Protein AF-A0A8J2UCV7-F1 (afdb_monomer_lite)

Organism: NCBI:txid1792502

pLDDT: mean 81.26, std 19.82, range [35.12, 97.38]

Structure (mmCIF, N/CA/C/O backbone):
data_AF-A0A8J2UCV7-F1
#
_entry.id   AF-A0A8J2UCV7-F1
#
loop_
_atom_site.group_PDB
_atom_site.id
_atom_site.type_symbol
_atom_site.label_atom_id
_atom_site.label_alt_id
_atom_site.label_comp_id
_atom_site.label_asym_id
_atom_site.label_entity_id
_atom_site.label_seq_id
_atom_site.pdbx_PDB_ins_code
_atom_site.Cartn_x
_atom_site.Cartn_y
_atom_site.Cartn_z
_atom_site.occupancy
_atom_site.B_iso_or_equiv
_atom_site.auth_seq_id
_atom_site.auth_comp_id
_atom_site.auth_asym_id
_atom_site.auth_atom_id
_atom_site.pdbx_PDB_model_num
ATOM 1 N N . MET A 1 1 ? -2.378 -3.616 -19.938 1.00 59.84 1 MET A N 1
ATOM 2 C CA . MET A 1 1 ? -3.054 -3.237 -18.678 1.00 59.84 1 MET A CA 1
ATOM 3 C C . MET A 1 1 ? -3.550 -4.461 -17.909 1.00 59.84 1 MET A C 1
ATOM 5 O O . MET A 1 1 ? -3.122 -4.623 -16.777 1.00 59.84 1 MET A O 1
ATOM 9 N N . ASN A 1 2 ? -4.321 -5.372 -18.522 1.00 63.00 2 ASN A N 1
ATOM 10 C CA . ASN A 1 2 ? -4.820 -6.591 -17.849 1.00 63.00 2 ASN A CA 1
ATOM 11 C C . ASN A 1 2 ? -3.705 -7.444 -17.217 1.00 63.00 2 ASN A C 1
ATOM 13 O O . ASN A 1 2 ? -3.743 -7.696 -16.022 1.00 63.00 2 ASN A O 1
ATOM 17 N N . HIS A 1 3 ? -2.625 -7.726 -17.955 1.00 78.44 3 HIS A N 1
ATOM 18 C CA . HIS A 1 3 ? -1.485 -8.478 -17.411 1.00 78.44 3 HIS A CA 1
ATOM 19 C C . HIS A 1 3 ? -0.813 -7.833 -16.189 1.00 78.44 3 HIS A C 1
ATOM 21 O O . HIS A 1 3 ? -0.262 -8.547 -15.357 1.00 78.44 3 HIS A O 1
ATOM 27 N N . PHE A 1 4 ? -0.838 -6.502 -16.069 1.00 83.88 4 PHE A N 1
ATOM 28 C CA . PHE A 1 4 ? -0.238 -5.809 -14.928 1.00 83.88 4 PHE A CA 1
ATOM 29 C C . PHE A 1 4 ? -1.078 -6.020 -13.666 1.00 83.88 4 PHE A C 1
ATOM 31 O O . PHE A 1 4 ? -0.555 -6.455 -12.643 1.00 83.88 4 PHE A O 1
ATOM 38 N N . ILE A 1 5 ? -2.386 -5.768 -13.764 1.00 82.44 5 ILE A N 1
ATOM 39 C CA . ILE A 1 5 ? -3.322 -5.962 -12.653 1.00 82.44 5 ILE A CA 1
ATOM 40 C C . ILE A 1 5 ? -3.287 -7.423 -12.206 1.00 82.44 5 ILE A C 1
ATOM 42 O O . ILE A 1 5 ? -3.084 -7.681 -11.024 1.00 82.44 5 ILE A O 1
ATOM 46 N N . ASP A 1 6 ? -3.354 -8.371 -13.142 1.00 85.88 6 ASP A N 1
ATOM 47 C CA . ASP A 1 6 ? -3.313 -9.803 -12.829 1.00 85.88 6 ASP A CA 1
ATOM 48 C C . ASP A 1 6 ? -2.020 -10.211 -12.103 1.00 85.88 6 ASP A C 1
ATOM 50 O O . ASP A 1 6 ? -2.042 -11.063 -11.214 1.00 85.88 6 ASP A O 1
ATOM 54 N N . SER A 1 7 ? -0.892 -9.570 -12.433 1.00 86.75 7 SER A N 1
ATOM 55 C CA . SER A 1 7 ? 0.412 -9.879 -11.831 1.00 86.75 7 SER A CA 1
ATOM 56 C C . SER A 1 7 ? 0.548 -9.385 -10.390 1.00 86.75 7 SER A C 1
ATOM 58 O O . SER A 1 7 ? 1.233 -10.020 -9.588 1.00 86.75 7 SER A O 1
ATOM 60 N N . TYR A 1 8 ? -0.080 -8.258 -10.045 1.00 90.00 8 TYR A N 1
ATOM 61 C CA . TYR A 1 8 ? 0.136 -7.602 -8.751 1.00 90.00 8 TYR A CA 1
ATOM 62 C C . TYR A 1 8 ? -1.073 -7.642 -7.816 1.00 90.00 8 TYR A C 1
ATOM 64 O O . TYR A 1 8 ? -0.877 -7.556 -6.603 1.00 90.00 8 TYR A O 1
ATOM 72 N N . TYR A 1 9 ? -2.294 -7.831 -8.327 1.00 93.31 9 TYR A N 1
ATOM 73 C CA . TYR A 1 9 ? -3.528 -7.728 -7.543 1.00 93.31 9 TYR A CA 1
ATOM 74 C C . TYR A 1 9 ? -3.506 -8.618 -6.302 1.00 93.31 9 TYR A C 1
ATOM 76 O O . TYR A 1 9 ? -3.636 -8.118 -5.189 1.00 93.31 9 TYR A O 1
ATOM 84 N N . SER A 1 10 ? -3.252 -9.920 -6.466 1.00 93.75 10 SER A N 1
ATOM 85 C CA . SER A 1 10 ? -3.250 -10.859 -5.335 1.00 93.75 10 SER A CA 1
ATOM 86 C C . SER A 1 10 ? -2.198 -10.500 -4.281 1.00 93.75 10 SER A C 1
ATOM 88 O O . SER A 1 10 ? -2.454 -10.606 -3.083 1.00 93.75 10 SER A O 1
ATOM 90 N N . SER A 1 11 ? -1.012 -10.051 -4.704 1.00 93.56 11 SER A N 1
ATOM 91 C CA . SER A 1 11 ? 0.061 -9.671 -3.777 1.00 93.56 11 SER A CA 1
ATOM 92 C C . SER A 1 11 ? -0.280 -8.390 -3.015 1.00 93.56 11 SER A C 1
ATOM 94 O O . SER A 1 11 ? -0.075 -8.321 -1.801 1.00 93.56 11 SER A O 1
ATOM 96 N N . VAL A 1 12 ? -0.810 -7.382 -3.711 1.00 96.62 12 VAL A N 1
ATOM 97 C CA . VAL A 1 12 ? -1.207 -6.105 -3.110 1.00 96.62 12 VAL A CA 1
ATOM 98 C C . VAL A 1 12 ? -2.387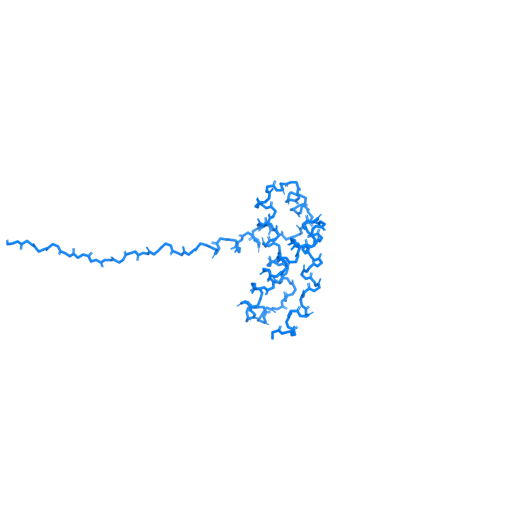 -6.317 -2.167 1.00 96.62 12 VAL A C 1
ATOM 100 O O . VAL A 1 12 ? -2.278 -5.968 -0.996 1.00 96.62 12 VAL A O 1
ATOM 103 N N . PHE A 1 13 ? -3.452 -6.979 -2.618 1.00 96.44 13 PHE A N 1
ATOM 104 C CA . PHE A 1 13 ? -4.650 -7.237 -1.817 1.00 96.44 13 PHE A CA 1
ATOM 105 C C . PHE A 1 13 ? -4.333 -7.986 -0.518 1.00 96.44 13 PHE A C 1
ATOM 107 O O . PHE A 1 13 ? -4.751 -7.580 0.569 1.00 96.44 13 PHE A O 1
ATOM 114 N N . ASN A 1 14 ? -3.529 -9.053 -0.598 1.00 95.62 14 ASN A N 1
ATOM 115 C CA . ASN A 1 14 ? -3.121 -9.814 0.584 1.00 95.62 14 ASN A CA 1
ATOM 116 C C . ASN A 1 14 ? -2.278 -8.971 1.548 1.00 95.62 14 ASN A C 1
ATOM 118 O O . ASN A 1 14 ? -2.421 -9.096 2.766 1.00 95.62 14 ASN A O 1
ATOM 122 N N . SER A 1 15 ? -1.412 -8.106 1.016 1.00 95.50 15 SER A N 1
ATOM 123 C CA . SER A 1 15 ? -0.601 -7.201 1.832 1.00 95.50 15 SER A CA 1
ATOM 124 C C . SER A 1 15 ? -1.480 -6.169 2.534 1.00 95.50 15 SER A C 1
ATOM 126 O O . SER A 1 15 ? -1.376 -6.012 3.746 1.00 95.50 15 SER A O 1
ATOM 128 N N . VAL A 1 16 ? -2.403 -5.535 1.810 1.00 97.00 16 VAL A N 1
ATOM 129 C CA . VAL A 1 16 ? -3.364 -4.571 2.361 1.00 97.00 16 VAL A CA 1
ATOM 130 C C . VAL A 1 16 ? -4.217 -5.218 3.448 1.00 97.00 16 VAL A C 1
ATOM 132 O O . VAL A 1 16 ? -4.304 -4.679 4.550 1.00 97.00 16 VAL A O 1
ATOM 135 N N . THR A 1 17 ? -4.765 -6.408 3.195 1.00 96.38 17 THR A N 1
ATOM 136 C CA . THR A 1 17 ? -5.568 -7.161 4.173 1.00 96.38 17 THR A CA 1
ATOM 137 C C . THR A 1 17 ? -4.781 -7.425 5.453 1.00 96.38 17 THR A C 1
ATOM 139 O O . THR A 1 17 ? -5.231 -7.111 6.554 1.00 96.38 17 THR A O 1
ATOM 142 N N . ARG A 1 18 ? -3.555 -7.946 5.324 1.00 95.00 18 ARG A N 1
ATOM 143 C CA . ARG A 1 18 ? -2.710 -8.271 6.479 1.00 95.00 18 ARG A CA 1
ATOM 144 C C . ARG A 1 18 ? -2.240 -7.043 7.233 1.00 95.00 18 ARG A C 1
ATOM 146 O O . ARG A 1 18 ? -2.151 -7.102 8.452 1.00 95.00 18 ARG A O 1
ATOM 153 N N . LEU A 1 19 ? -1.907 -5.958 6.543 1.00 95.62 19 LEU A N 1
ATOM 154 C CA . LEU A 1 19 ? -1.361 -4.766 7.180 1.00 95.62 19 LEU A CA 1
ATOM 155 C C . LEU A 1 19 ? -2.465 -3.938 7.836 1.00 95.62 19 LEU A C 1
ATOM 157 O O . LEU A 1 19 ? -2.316 -3.561 8.993 1.00 95.62 19 LEU A O 1
ATOM 161 N N . THR A 1 20 ? -3.603 -3.741 7.173 1.00 95.50 20 THR A N 1
ATOM 162 C CA . THR A 1 20 ? -4.734 -2.994 7.748 1.00 95.50 20 THR A CA 1
ATOM 163 C C . THR A 1 20 ? -5.470 -3.789 8.825 1.00 95.50 20 THR A C 1
ATOM 165 O O . THR A 1 20 ? -5.920 -3.204 9.802 1.00 95.50 20 THR A O 1
ATOM 168 N N . GLY A 1 21 ? -5.552 -5.119 8.698 1.00 93.44 21 GLY A N 1
ATOM 169 C CA . GLY A 1 21 ? -6.341 -5.958 9.605 1.00 93.44 21 GLY A CA 1
ATOM 170 C C . GLY A 1 21 ? -7.855 -5.788 9.439 1.00 93.44 21 GLY A C 1
ATOM 171 O O . GLY A 1 21 ? -8.609 -6.205 10.316 1.00 93.44 21 GLY A O 1
ATOM 172 N N . LEU A 1 22 ? -8.302 -5.166 8.343 1.00 92.69 22 LEU A N 1
ATOM 173 C CA . LEU A 1 22 ? -9.719 -4.994 8.045 1.00 92.69 22 LEU A CA 1
ATOM 174 C C . LEU A 1 22 ? -10.370 -6.306 7.607 1.00 92.69 22 LEU A C 1
ATOM 176 O O . LEU A 1 22 ? -9.740 -7.157 6.983 1.00 92.69 22 LEU A O 1
ATOM 180 N N . ALA A 1 23 ? -11.666 -6.413 7.892 1.00 91.31 23 ALA A N 1
ATOM 181 C CA . ALA A 1 23 ? -12.535 -7.464 7.370 1.00 91.31 23 ALA A CA 1
ATOM 182 C C . ALA A 1 23 ? -13.475 -6.963 6.256 1.00 91.31 23 ALA A C 1
ATOM 184 O O . ALA A 1 23 ? -14.109 -7.775 5.588 1.00 91.31 23 ALA A O 1
ATOM 185 N N . ASP A 1 24 ? -13.584 -5.644 6.059 1.00 95.25 24 ASP A N 1
ATOM 186 C CA . ASP A 1 24 ? -14.442 -5.063 5.026 1.00 95.25 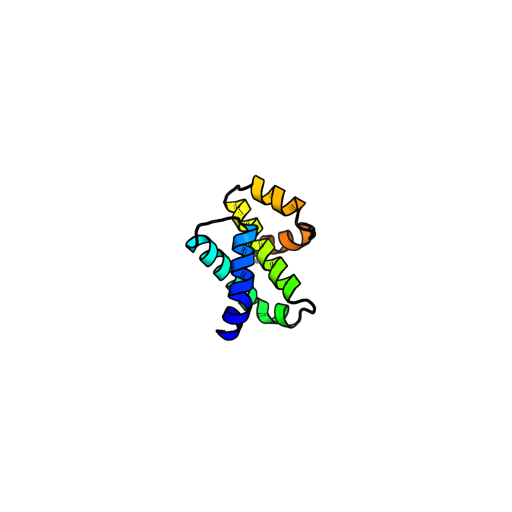24 ASP A CA 1
ATOM 187 C C . ASP A 1 24 ? -13.799 -5.226 3.641 1.00 95.25 24 ASP A C 1
ATOM 189 O O . ASP A 1 24 ? -12.855 -4.522 3.280 1.00 95.25 24 ASP A O 1
ATOM 193 N N . GLU A 1 25 ? -14.329 -6.162 2.854 1.00 94.50 25 GLU A N 1
ATOM 194 C CA . GLU A 1 25 ? -13.841 -6.463 1.507 1.00 94.50 25 GLU A CA 1
ATOM 195 C C . GLU A 1 25 ? -13.927 -5.257 0.560 1.00 94.50 25 GLU A C 1
ATOM 197 O O . GLU A 1 25 ? -13.056 -5.077 -0.293 1.00 94.50 25 GLU A O 1
ATOM 202 N N . LYS A 1 26 ? -14.944 -4.401 0.711 1.00 95.81 26 LYS A N 1
ATOM 203 C CA . LYS A 1 26 ? -15.136 -3.242 -0.162 1.00 95.81 26 LYS A CA 1
ATOM 204 C C . LYS A 1 26 ? -14.054 -2.199 0.088 1.00 95.81 26 LYS A C 1
ATOM 206 O O . LYS A 1 26 ? -13.492 -1.673 -0.871 1.00 95.81 26 LYS A O 1
ATOM 211 N N . GLU A 1 27 ? -13.743 -1.921 1.352 1.00 95.38 27 GLU A N 1
ATOM 212 C CA . GLU A 1 27 ? -12.644 -1.017 1.703 1.00 95.38 27 GLU A CA 1
ATOM 213 C C . GLU A 1 27 ? -11.286 -1.585 1.272 1.00 95.38 27 GLU A C 1
ATOM 215 O O . GLU A 1 27 ? -10.472 -0.869 0.686 1.00 95.38 27 GLU A O 1
ATOM 220 N N . LEU A 1 28 ? -11.060 -2.885 1.494 1.00 96.88 28 LEU A N 1
ATOM 221 C CA . LEU A 1 28 ? -9.835 -3.568 1.071 1.00 96.88 28 LEU A CA 1
ATOM 222 C C . LEU A 1 28 ? -9.633 -3.488 -0.444 1.00 96.88 28 LEU A C 1
ATOM 224 O O . LEU A 1 28 ? -8.523 -3.214 -0.912 1.00 96.88 28 LEU A O 1
ATOM 228 N N . LYS A 1 29 ? -10.703 -3.697 -1.217 1.00 96.38 29 LYS A N 1
ATOM 229 C CA . LYS A 1 29 ? -10.673 -3.600 -2.675 1.00 96.38 29 LYS A CA 1
ATOM 230 C C . LYS A 1 29 ? -10.403 -2.170 -3.136 1.00 96.38 29 LYS A C 1
ATOM 232 O O . LYS A 1 29 ? -9.530 -1.982 -3.976 1.00 96.38 29 LYS A O 1
ATOM 237 N N . ALA A 1 30 ? -11.074 -1.178 -2.552 1.00 96.81 30 ALA A N 1
ATOM 238 C CA . ALA A 1 30 ? -10.866 0.226 -2.901 1.00 96.81 30 ALA A CA 1
ATOM 239 C C . ALA A 1 30 ? -9.409 0.667 -2.671 1.00 96.81 30 ALA A C 1
ATOM 241 O O . ALA A 1 30 ? -8.789 1.246 -3.560 1.00 96.81 30 ALA A O 1
ATOM 242 N N . LEU A 1 31 ? -8.830 0.322 -1.516 1.00 97.38 31 LEU A N 1
ATOM 243 C CA . LEU A 1 31 ? -7.431 0.636 -1.212 1.00 97.38 31 LEU A CA 1
ATOM 244 C C . LEU A 1 31 ? -6.456 -0.117 -2.135 1.00 97.38 31 LEU A C 1
ATOM 246 O O . LEU A 1 31 ? -5.444 0.432 -2.566 1.00 97.38 31 LEU A O 1
ATOM 250 N N . THR A 1 32 ? -6.770 -1.367 -2.479 1.00 97.38 32 THR A N 1
ATOM 251 C CA . THR A 1 32 ? -5.986 -2.157 -3.442 1.00 97.38 32 THR A CA 1
ATOM 252 C C . THR A 1 32 ? -5.990 -1.517 -4.830 1.00 97.38 32 THR A C 1
ATOM 254 O O . THR A 1 32 ? -4.942 -1.431 -5.468 1.00 97.38 32 THR A O 1
ATOM 257 N N . GLU A 1 33 ? -7.148 -1.054 -5.300 1.00 96.25 33 GLU A N 1
ATOM 258 C CA . GLU A 1 33 ? -7.291 -0.379 -6.591 1.00 96.25 33 GLU A CA 1
ATOM 259 C C . GLU A 1 33 ? -6.541 0.960 -6.620 1.00 96.25 33 GLU A C 1
ATOM 261 O O . GLU A 1 33 ? -5.877 1.244 -7.618 1.00 96.25 33 GLU A O 1
ATOM 266 N N . GLU A 1 34 ? -6.558 1.740 -5.530 1.00 96.69 34 GLU A N 1
ATOM 267 C CA . GLU A 1 34 ? -5.769 2.980 -5.424 1.00 96.69 34 GLU A CA 1
ATOM 268 C C . GLU A 1 34 ? -4.263 2.696 -5.567 1.00 96.69 34 GLU A C 1
ATOM 270 O O . GLU A 1 34 ? -3.581 3.330 -6.375 1.00 96.69 34 GLU A O 1
ATOM 275 N N . ILE A 1 35 ? -3.756 1.682 -4.855 1.00 96.88 35 ILE A N 1
ATOM 276 C CA . ILE A 1 35 ? -2.345 1.276 -4.922 1.00 96.88 35 ILE A CA 1
ATOM 277 C C . ILE A 1 35 ? -1.965 0.802 -6.328 1.00 96.88 35 ILE A C 1
ATOM 279 O O . ILE A 1 35 ? -0.924 1.193 -6.857 1.00 96.88 35 ILE A O 1
ATOM 283 N N . LEU A 1 36 ? -2.786 -0.048 -6.952 1.00 96.12 36 LEU A N 1
ATOM 284 C CA . LEU A 1 36 ? -2.528 -0.527 -8.314 1.00 96.12 36 LEU A CA 1
ATOM 285 C C . LEU A 1 36 ? -2.582 0.615 -9.336 1.00 96.12 36 LEU A C 1
ATOM 287 O O . LEU A 1 36 ? -1.805 0.605 -10.292 1.00 96.12 36 LEU A O 1
ATOM 291 N N . GLY A 1 37 ? -3.453 1.602 -9.117 1.00 95.19 37 GLY A N 1
ATOM 292 C CA . GLY A 1 37 ? -3.506 2.835 -9.893 1.00 95.19 37 GLY A CA 1
ATOM 293 C C . GLY A 1 37 ? -2.186 3.601 -9.839 1.00 95.19 37 GLY A C 1
ATOM 294 O O . GLY A 1 37 ? -1.622 3.906 -10.891 1.00 95.19 37 GLY A O 1
ATOM 295 N N . GLU A 1 38 ? -1.644 3.839 -8.641 1.00 94.75 38 GLU A N 1
ATOM 296 C CA . GLU A 1 38 ? -0.343 4.509 -8.492 1.00 94.75 38 GLU A CA 1
ATOM 297 C C . GLU A 1 38 ? 0.793 3.697 -9.128 1.00 94.75 38 GLU A C 1
ATOM 299 O O . GLU A 1 38 ? 1.606 4.240 -9.878 1.00 94.75 38 GLU A O 1
ATOM 304 N N . LEU A 1 39 ? 0.846 2.385 -8.884 1.00 94.56 39 LEU A N 1
ATOM 305 C CA . LEU A 1 39 ? 1.887 1.537 -9.467 1.00 94.56 39 LEU A CA 1
ATOM 306 C C . LEU A 1 39 ? 1.829 1.529 -11.001 1.00 94.56 39 LEU A C 1
ATOM 308 O O . LEU A 1 39 ? 2.872 1.493 -11.651 1.00 94.56 39 LEU A O 1
ATOM 312 N N . SER A 1 40 ? 0.629 1.595 -11.585 1.00 93.88 40 SER A N 1
ATOM 313 C CA . SER A 1 40 ? 0.462 1.708 -13.034 1.00 93.88 40 SER A CA 1
ATOM 314 C C . SER A 1 40 ? 0.913 3.068 -13.569 1.00 93.88 40 SER A C 1
ATOM 316 O O . SER A 1 40 ? 1.430 3.123 -14.681 1.00 93.88 40 SER A O 1
ATOM 318 N N . GLN A 1 41 ? 0.719 4.156 -12.818 1.00 93.75 41 GLN A N 1
ATOM 319 C CA . GLN A 1 41 ? 1.215 5.487 -13.196 1.00 93.75 41 GLN A CA 1
ATOM 320 C C . GLN A 1 41 ? 2.745 5.561 -13.139 1.00 93.75 41 GLN A C 1
ATOM 322 O O . GLN A 1 41 ? 3.356 6.297 -13.906 1.00 93.75 41 GLN A O 1
ATOM 327 N N . ARG A 1 42 ? 3.360 4.761 -12.265 1.00 93.19 42 ARG A N 1
ATOM 328 C CA . ARG A 1 42 ? 4.811 4.700 -12.042 1.00 93.19 42 ARG A CA 1
ATOM 329 C C . ARG A 1 42 ? 5.439 3.446 -12.652 1.00 93.19 42 ARG A C 1
ATOM 331 O O . ARG A 1 42 ? 6.436 2.932 -12.146 1.00 93.19 42 ARG A O 1
ATOM 338 N N . ILE A 1 43 ? 4.849 2.931 -13.733 1.00 91.00 43 ILE A N 1
ATOM 339 C CA . ILE A 1 43 ? 5.274 1.667 -14.344 1.00 91.00 43 ILE A CA 1
ATOM 340 C C . ILE A 1 43 ? 6.718 1.731 -14.856 1.00 91.00 43 ILE A C 1
ATOM 342 O O . ILE A 1 43 ? 7.463 0.768 -14.694 1.00 91.00 43 ILE A O 1
ATOM 346 N N . ASP A 1 44 ? 7.151 2.871 -15.392 1.00 92.06 44 ASP A N 1
ATOM 347 C CA . ASP A 1 44 ? 8.519 3.045 -15.886 1.00 92.06 44 ASP A CA 1
ATOM 348 C C . ASP A 1 44 ? 9.538 2.992 -14.736 1.00 92.06 44 ASP A C 1
ATOM 350 O O . ASP A 1 44 ? 10.528 2.266 -14.818 1.00 92.06 44 ASP A O 1
ATOM 354 N N . GLU A 1 45 ? 9.250 3.650 -13.608 1.00 92.69 45 GLU A N 1
ATOM 355 C CA . GLU A 1 45 ? 10.070 3.554 -12.391 1.00 92.69 45 GLU A CA 1
ATOM 356 C C . GLU A 1 45 ? 10.113 2.117 -11.857 1.00 92.69 45 GLU A C 1
ATOM 358 O O . GLU A 1 45 ? 11.182 1.583 -11.556 1.00 92.69 45 GLU A O 1
ATOM 363 N N . LEU A 1 46 ? 8.952 1.460 -11.787 1.00 90.12 46 LEU A N 1
ATOM 364 C CA . LEU A 1 46 ? 8.845 0.077 -11.336 1.00 90.12 46 LEU A CA 1
ATOM 365 C C . LEU A 1 46 ? 9.628 -0.878 -12.250 1.00 90.12 46 LEU A C 1
ATOM 367 O O . LEU A 1 46 ? 10.249 -1.826 -11.771 1.00 90.12 46 LEU A O 1
ATOM 371 N N . THR A 1 47 ? 9.609 -0.665 -13.566 1.00 89.19 47 THR A N 1
ATOM 372 C CA . THR A 1 47 ? 10.352 -1.514 -14.510 1.00 89.19 47 THR A CA 1
ATOM 373 C C . THR A 1 47 ? 11.859 -1.303 -14.407 1.00 89.19 47 THR A C 1
ATOM 375 O O . THR A 1 47 ? 12.594 -2.298 -14.436 1.00 89.19 47 THR A O 1
ATOM 378 N N . ALA A 1 48 ? 12.299 -0.058 -14.202 1.00 91.19 48 ALA A N 1
ATOM 379 C CA . ALA A 1 48 ? 13.696 0.316 -14.000 1.00 91.19 48 ALA A CA 1
ATOM 380 C C . ALA A 1 48 ? 14.260 -0.149 -12.646 1.00 91.19 48 ALA A C 1
ATOM 382 O O . ALA A 1 48 ? 15.471 -0.321 -12.507 1.00 91.19 48 ALA A O 1
ATOM 383 N N . GLU A 1 49 ? 13.401 -0.395 -11.655 1.00 91.19 49 GLU A N 1
ATOM 384 C CA . GLU A 1 49 ? 13.841 -0.818 -10.333 1.00 91.19 49 GLU A CA 1
ATOM 385 C C . GLU A 1 49 ? 14.436 -2.239 -10.334 1.00 91.19 49 GLU A C 1
ATOM 387 O O . GLU A 1 49 ? 13.851 -3.217 -10.831 1.00 91.19 49 GLU A O 1
ATOM 392 N N . SER A 1 50 ? 15.601 -2.341 -9.693 1.00 88.81 50 SER A N 1
ATOM 393 C CA . SER A 1 50 ? 16.356 -3.574 -9.458 1.00 88.81 50 SER A CA 1
ATOM 394 C C . SER A 1 50 ? 15.598 -4.554 -8.558 1.00 88.81 50 SER A C 1
ATOM 396 O O . SER A 1 50 ? 15.564 -5.756 -8.818 1.00 88.81 50 SER A O 1
ATOM 398 N N . HIS A 1 51 ? 14.913 -4.029 -7.540 1.00 87.94 51 HIS A N 1
ATOM 399 C CA . HIS A 1 51 ? 14.141 -4.790 -6.561 1.00 87.94 51 HIS A CA 1
ATOM 400 C C . HIS A 1 51 ? 12.658 -4.406 -6.610 1.00 87.94 51 HIS A C 1
ATOM 402 O O . HIS A 1 51 ? 12.118 -3.788 -5.691 1.00 87.94 51 HIS A O 1
ATOM 408 N N . LYS A 1 52 ? 11.971 -4.813 -7.683 1.00 89.88 52 LYS A N 1
ATOM 409 C CA . LYS A 1 52 ? 10.555 -4.486 -7.952 1.00 89.88 52 LYS A CA 1
ATOM 410 C C . LYS A 1 52 ? 9.626 -4.743 -6.764 1.00 89.88 52 LYS A C 1
ATOM 412 O O . LYS A 1 52 ? 8.779 -3.916 -6.449 1.00 89.88 52 LYS A O 1
ATOM 417 N N . GLY A 1 53 ? 9.817 -5.865 -6.064 1.00 89.06 53 GLY A N 1
ATOM 418 C CA . GLY A 1 53 ? 9.024 -6.203 -4.879 1.00 89.06 53 GLY A CA 1
ATOM 419 C C . GLY A 1 53 ? 9.172 -5.189 -3.740 1.00 89.06 53 GLY A C 1
ATOM 420 O O . GLY A 1 53 ? 8.185 -4.854 -3.094 1.00 89.06 53 GLY A O 1
ATOM 421 N N . VAL A 1 54 ? 10.375 -4.642 -3.532 1.00 88.81 54 VAL A N 1
ATOM 422 C CA . VAL A 1 54 ? 10.625 -3.611 -2.510 1.00 88.81 54 VAL A CA 1
ATOM 423 C C . VAL A 1 54 ? 9.931 -2.306 -2.886 1.00 88.81 54 VAL A C 1
ATOM 425 O O . VAL A 1 54 ? 9.341 -1.664 -2.020 1.00 88.81 54 VAL A O 1
ATOM 428 N N . PHE A 1 55 ? 9.956 -1.924 -4.163 1.00 90.75 55 PHE A N 1
ATOM 429 C CA . PHE A 1 55 ? 9.244 -0.738 -4.642 1.00 90.75 55 PHE A CA 1
ATOM 430 C C . PHE A 1 55 ? 7.735 -0.866 -4.449 1.00 90.75 55 PHE A C 1
ATOM 432 O O . PHE A 1 55 ? 7.125 0.002 -3.829 1.00 90.75 55 PHE A O 1
ATOM 439 N N . VAL A 1 56 ? 7.150 -1.982 -4.896 1.00 92.94 56 VAL A N 1
ATOM 440 C CA . VAL A 1 56 ? 5.722 -2.268 -4.696 1.00 92.94 56 VAL A CA 1
ATOM 441 C C . VAL A 1 56 ? 5.369 -2.209 -3.214 1.00 92.94 56 VAL A C 1
ATOM 443 O O . VAL A 1 56 ? 4.397 -1.563 -2.833 1.00 92.94 56 VAL A O 1
ATOM 446 N N . TYR A 1 57 ? 6.186 -2.827 -2.360 1.00 91.94 57 TYR A N 1
ATOM 447 C CA . TYR A 1 57 ? 5.932 -2.847 -0.926 1.00 91.94 57 TYR A CA 1
ATOM 448 C C . TYR A 1 57 ? 6.017 -1.456 -0.282 1.00 91.94 57 TYR A C 1
ATOM 450 O O . TYR A 1 57 ? 5.206 -1.147 0.585 1.00 91.94 57 TYR A O 1
ATOM 458 N N . LYS A 1 58 ? 6.932 -0.583 -0.727 1.00 91.69 58 LYS A N 1
ATOM 459 C CA . LYS A 1 58 ? 6.986 0.817 -0.268 1.00 91.69 58 LYS A CA 1
ATOM 460 C C . LYS A 1 58 ? 5.699 1.569 -0.596 1.00 91.69 58 LYS A C 1
ATOM 462 O O . LYS A 1 58 ? 5.147 2.202 0.297 1.00 91.69 58 LYS A O 1
ATOM 467 N N . VAL A 1 59 ? 5.204 1.449 -1.830 1.00 93.88 59 VAL A N 1
ATOM 468 C CA . VAL A 1 59 ? 3.934 2.072 -2.239 1.00 93.88 59 VAL A CA 1
ATOM 469 C C . VAL A 1 59 ? 2.779 1.534 -1.389 1.00 93.88 59 VAL A C 1
ATOM 471 O O . VAL A 1 59 ? 2.020 2.316 -0.824 1.00 93.88 59 VAL A O 1
ATOM 474 N N . VAL A 1 60 ? 2.696 0.211 -1.198 1.00 95.62 60 VAL A N 1
ATOM 475 C CA . VAL A 1 60 ? 1.689 -0.408 -0.316 1.00 95.62 60 VAL A CA 1
ATOM 476 C C . VAL A 1 60 ? 1.751 0.173 1.099 1.00 95.62 60 VAL A C 1
ATOM 478 O O . VAL A 1 60 ? 0.718 0.552 1.644 1.00 95.62 60 VAL A O 1
ATOM 481 N N . LEU A 1 61 ? 2.942 0.257 1.701 1.00 94.75 61 LEU A N 1
ATOM 482 C CA . LEU A 1 61 ? 3.101 0.788 3.054 1.00 94.75 61 LEU A CA 1
ATOM 483 C C . LEU A 1 61 ? 2.655 2.245 3.149 1.00 94.75 61 LEU A C 1
ATOM 485 O O . LEU A 1 61 ? 1.928 2.576 4.081 1.00 94.75 61 LEU A O 1
ATOM 489 N N . THR A 1 62 ? 3.039 3.097 2.195 1.00 93.81 62 THR A N 1
ATOM 490 C CA . THR A 1 62 ? 2.601 4.499 2.165 1.00 93.81 62 THR A CA 1
ATOM 491 C C . THR A 1 62 ? 1.080 4.590 2.207 1.00 93.81 62 THR A C 1
ATOM 493 O O . THR A 1 62 ? 0.534 5.228 3.106 1.00 93.81 62 THR A O 1
ATOM 496 N N . HIS A 1 63 ? 0.394 3.891 1.302 1.00 95.44 63 HIS A N 1
ATOM 497 C CA . HIS A 1 63 ? -1.068 3.892 1.237 1.00 95.44 63 HIS A CA 1
ATOM 498 C C . HIS A 1 63 ? -1.713 3.348 2.507 1.00 95.44 63 HIS A C 1
ATOM 500 O O . HIS A 1 63 ? -2.635 3.960 3.039 1.00 95.44 63 HIS A O 1
ATOM 506 N N . VAL A 1 64 ? -1.201 2.240 3.045 1.00 95.69 64 VAL A N 1
ATOM 507 C CA . VAL A 1 64 ? -1.729 1.653 4.282 1.00 95.69 64 VAL A CA 1
ATOM 508 C C . VAL A 1 64 ? -1.561 2.602 5.468 1.00 95.69 64 VAL A C 1
ATOM 510 O O . VAL A 1 64 ? -2.505 2.787 6.232 1.00 95.69 64 VAL A O 1
ATOM 513 N N . PHE A 1 65 ? -0.396 3.228 5.641 1.00 93.94 65 PHE A N 1
ATOM 514 C CA . PHE A 1 65 ? -0.187 4.166 6.744 1.00 93.94 65 PHE A CA 1
ATOM 515 C C . PHE A 1 65 ? -1.037 5.428 6.591 1.00 93.94 65 PHE A C 1
ATOM 517 O O . PHE A 1 65 ? -1.628 5.865 7.578 1.00 93.94 65 PHE A O 1
ATOM 524 N N . SER A 1 66 ? -1.161 5.981 5.381 1.00 93.81 66 SER A N 1
ATOM 525 C CA . SER A 1 66 ? -2.062 7.107 5.109 1.00 93.81 66 SER A CA 1
ATOM 526 C C . SER A 1 66 ? -3.518 6.750 5.406 1.00 93.81 66 SER A C 1
ATOM 528 O O . SER A 1 66 ? -4.222 7.521 6.058 1.00 93.81 66 SER A O 1
ATOM 530 N N . PHE A 1 67 ? -3.955 5.559 5.001 1.00 95.00 67 PHE A N 1
ATOM 531 C CA . PHE A 1 67 ? -5.295 5.054 5.271 1.00 95.00 67 PHE A CA 1
ATOM 532 C C . PHE A 1 67 ? -5.565 4.897 6.778 1.00 95.00 67 PHE A C 1
ATOM 534 O O . PHE A 1 67 ? -6.563 5.408 7.291 1.00 95.00 67 PHE A O 1
ATOM 541 N N . LEU A 1 68 ? -4.657 4.248 7.515 1.00 94.56 68 LEU A N 1
ATOM 542 C CA . LEU A 1 68 ? -4.784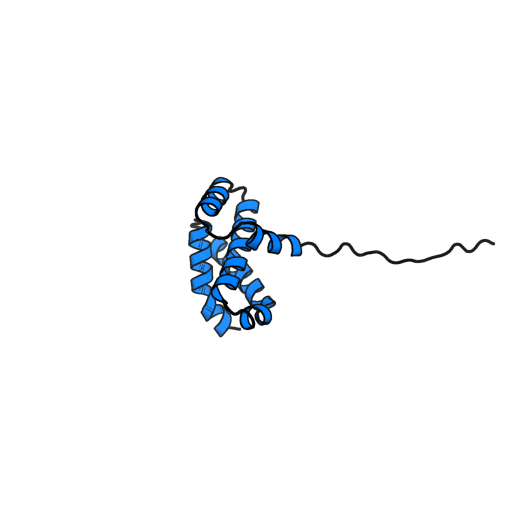 4.071 8.966 1.00 94.56 68 LEU A CA 1
ATOM 543 C C . LEU A 1 68 ? -4.749 5.414 9.710 1.00 94.56 68 LEU A C 1
ATOM 545 O O . LEU A 1 68 ? -5.497 5.605 10.671 1.00 94.56 68 LEU A O 1
ATOM 549 N N . ALA A 1 69 ? -3.925 6.360 9.251 1.00 92.06 69 ALA A N 1
ATOM 550 C CA . ALA A 1 69 ? -3.865 7.707 9.810 1.00 92.06 69 ALA A CA 1
ATOM 551 C C . ALA A 1 69 ? -5.186 8.460 9.594 1.00 92.06 69 ALA A C 1
ATOM 553 O O . ALA A 1 69 ? -5.701 9.058 10.538 1.00 92.06 69 ALA A O 1
ATOM 554 N N . GLY A 1 70 ? -5.782 8.355 8.400 1.00 92.88 70 GLY A N 1
ATOM 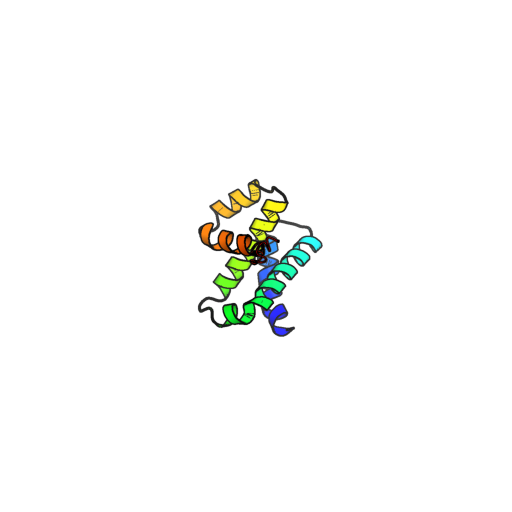555 C CA . GLY A 1 70 ? -7.108 8.906 8.103 1.00 92.88 70 GLY A CA 1
ATOM 556 C C . GLY A 1 70 ? -8.217 8.338 8.998 1.00 92.88 70 GLY A C 1
ATOM 557 O O . GLY A 1 70 ? -9.155 9.051 9.343 1.00 92.88 70 GLY A O 1
ATOM 558 N N . ARG A 1 71 ? -8.077 7.086 9.457 1.00 92.88 71 ARG A N 1
ATOM 559 C CA . ARG A 1 71 ? -8.991 6.444 10.422 1.00 92.88 71 ARG A CA 1
ATOM 560 C C . ARG A 1 71 ? -8.639 6.695 11.889 1.00 92.88 71 ARG A C 1
ATOM 562 O O . ARG A 1 71 ? -9.347 6.216 12.770 1.00 92.88 71 ARG A O 1
ATOM 569 N N . SER A 1 72 ? -7.560 7.426 12.171 1.00 92.75 72 SER A N 1
ATOM 570 C CA . SER A 1 72 ? -7.014 7.595 13.525 1.00 92.75 72 SER A CA 1
ATOM 571 C C . SER A 1 72 ? -6.683 6.271 14.240 1.00 92.75 72 SER A C 1
ATOM 573 O O . SER A 1 72 ? -6.697 6.214 15.472 1.00 92.75 72 SER A O 1
ATOM 575 N N . ASP A 1 73 ? -6.335 5.213 13.496 1.00 92.94 73 ASP A N 1
ATOM 576 C CA . ASP A 1 73 ? -5.992 3.896 14.052 1.00 92.94 73 ASP A CA 1
ATOM 577 C C . ASP A 1 73 ? -4.535 3.853 14.547 1.00 92.94 73 ASP A C 1
ATOM 579 O O . ASP A 1 73 ? -3.637 3.237 13.966 1.00 92.94 73 ASP A O 1
ATOM 583 N N . LYS A 1 74 ? -4.286 4.571 15.645 1.00 92.19 74 LYS A N 1
ATOM 584 C CA . LYS A 1 74 ? -2.948 4.717 16.236 1.00 92.19 74 LYS A CA 1
ATOM 585 C C . LYS A 1 74 ? -2.368 3.385 16.705 1.00 92.19 74 LYS A C 1
ATOM 587 O O . LYS A 1 74 ? -1.174 3.154 16.545 1.00 92.19 74 LYS A O 1
ATOM 592 N N . GLN A 1 75 ? -3.207 2.495 17.237 1.00 93.56 75 GLN A N 1
ATOM 593 C CA . GLN A 1 75 ? -2.762 1.194 17.738 1.00 93.56 75 GLN A CA 1
ATOM 594 C C . GLN A 1 75 ? -2.199 0.333 16.611 1.00 93.56 75 GLN A C 1
ATOM 596 O O . GLN A 1 75 ? -1.127 -0.260 16.761 1.00 93.56 75 GLN A O 1
ATOM 601 N N . ARG A 1 76 ? -2.886 0.290 15.462 1.00 93.50 76 ARG A N 1
ATOM 602 C CA . ARG A 1 76 ? -2.399 -0.467 14.312 1.00 93.50 76 ARG A CA 1
ATOM 603 C C . ARG A 1 76 ? -1.114 0.127 13.750 1.00 93.50 76 ARG A C 1
ATOM 605 O O . ARG A 1 76 ? -0.184 -0.624 13.469 1.00 93.50 76 ARG A O 1
ATOM 612 N N . ILE A 1 77 ? -1.036 1.453 13.646 1.00 92.38 77 ILE A N 1
ATOM 613 C CA . ILE A 1 77 ? 0.167 2.167 13.192 1.00 92.38 77 ILE A CA 1
ATOM 614 C C . ILE A 1 77 ? 1.369 1.832 14.081 1.00 92.38 77 ILE A C 1
ATOM 616 O O . ILE A 1 77 ? 2.407 1.416 13.568 1.00 92.38 77 ILE A O 1
ATOM 620 N N . GLU A 1 78 ? 1.227 1.959 15.401 1.00 91.31 78 GLU A N 1
ATOM 621 C CA . GLU A 1 78 ? 2.295 1.656 16.360 1.00 91.31 78 GLU A CA 1
ATOM 622 C C . GLU A 1 78 ? 2.720 0.187 16.302 1.00 91.31 78 GLU A C 1
ATOM 624 O O . GLU A 1 78 ? 3.909 -0.123 16.378 1.00 91.31 78 GLU A O 1
ATOM 629 N N . PHE A 1 79 ? 1.763 -0.735 16.161 1.00 92.69 79 PHE A N 1
ATOM 630 C CA . PHE A 1 79 ? 2.062 -2.153 15.993 1.00 92.69 79 PHE A CA 1
ATOM 631 C C . PHE A 1 79 ? 2.882 -2.403 14.724 1.00 92.69 79 PHE A C 1
ATOM 633 O O . PHE A 1 79 ? 3.928 -3.048 14.788 1.00 92.69 79 PHE A O 1
ATOM 640 N N . LEU A 1 80 ? 2.448 -1.855 13.586 1.00 92.25 80 LEU A N 1
ATOM 641 C CA . LEU A 1 80 ? 3.155 -2.004 12.316 1.00 92.25 80 LEU A CA 1
ATOM 642 C C . LEU A 1 80 ? 4.566 -1.410 12.384 1.00 92.25 80 LEU A C 1
ATOM 644 O O . LEU A 1 80 ? 5.515 -2.056 11.950 1.00 92.25 80 LEU A O 1
ATOM 648 N N . GLN A 1 81 ? 4.738 -0.237 12.994 1.00 89.12 81 GLN A N 1
ATOM 649 C CA . GLN A 1 81 ? 6.053 0.390 13.170 1.00 89.12 81 GLN A CA 1
ATOM 650 C C . GLN A 1 81 ? 7.022 -0.447 14.017 1.00 89.12 81 GLN A C 1
ATOM 652 O O . GLN A 1 81 ? 8.230 -0.343 13.833 1.00 89.12 81 GLN A O 1
ATOM 657 N N . LYS A 1 82 ? 6.516 -1.292 14.925 1.00 89.06 82 LYS A N 1
ATOM 658 C CA . LYS A 1 82 ? 7.350 -2.192 15.740 1.00 89.06 82 LYS A CA 1
ATOM 659 C C . LYS A 1 82 ? 7.802 -3.443 14.989 1.00 89.06 82 LYS A C 1
ATOM 661 O O . LYS A 1 82 ? 8.844 -3.994 15.327 1.00 89.06 82 LYS A O 1
ATOM 666 N N . ILE A 1 83 ? 7.017 -3.919 14.019 1.00 88.75 83 ILE A N 1
ATOM 667 C CA . ILE A 1 83 ? 7.296 -5.179 13.305 1.00 88.75 83 ILE A CA 1
ATOM 668 C C . ILE A 1 83 ? 7.930 -4.969 11.929 1.00 88.75 83 ILE A C 1
ATOM 670 O O . ILE A 1 83 ? 8.580 -5.872 11.403 1.00 88.75 83 ILE A O 1
ATOM 674 N N . LEU A 1 84 ? 7.724 -3.803 11.315 1.00 86.31 84 LEU A N 1
ATOM 675 C CA . LEU A 1 84 ? 8.289 -3.494 10.013 1.00 86.31 84 LEU A CA 1
ATOM 676 C C . LEU A 1 84 ? 9.764 -3.136 10.176 1.00 86.31 84 LEU A C 1
ATOM 678 O O . LEU A 1 84 ? 10.120 -2.159 10.823 1.00 86.31 84 LEU A O 1
ATOM 682 N N . LEU A 1 85 ? 10.628 -3.903 9.516 1.00 76.44 85 LEU A N 1
ATOM 683 C CA . LEU A 1 85 ? 12.074 -3.656 9.478 1.00 76.44 85 LEU A CA 1
ATOM 684 C C . LEU A 1 85 ? 12.466 -2.498 8.539 1.00 76.44 85 LEU A C 1
ATOM 686 O O . LEU A 1 85 ? 13.648 -2.224 8.347 1.00 76.44 85 LEU A O 1
ATOM 690 N N . ILE A 1 86 ? 11.486 -1.832 7.923 1.00 71.12 86 ILE A N 1
ATOM 691 C CA . ILE A 1 86 ? 11.693 -0.686 7.037 1.00 71.12 86 ILE A CA 1
ATOM 692 C C . ILE A 1 86 ? 11.499 0.583 7.860 1.00 71.12 86 ILE A C 1
ATOM 694 O O . ILE A 1 86 ? 10.427 0.799 8.420 1.00 71.12 86 ILE A O 1
ATOM 698 N N . HIS A 1 87 ? 12.527 1.432 7.906 1.00 73.31 87 HIS A N 1
ATOM 699 C CA . HIS A 1 87 ? 12.462 2.686 8.650 1.00 73.31 87 HIS A CA 1
ATOM 700 C C . HIS A 1 87 ? 11.350 3.609 8.096 1.00 73.31 87 HIS A C 1
ATOM 702 O O . HIS A 1 87 ? 11.259 3.760 6.871 1.00 73.31 87 HIS A O 1
ATOM 708 N N . PRO A 1 88 ? 10.544 4.270 8.956 1.00 71.38 88 PRO A N 1
ATOM 709 C CA . PRO A 1 88 ? 9.402 5.082 8.530 1.00 71.38 88 PRO A CA 1
ATOM 710 C C . PRO A 1 88 ? 9.689 6.126 7.455 1.00 71.38 88 PRO A C 1
ATOM 712 O O . PRO A 1 88 ? 8.908 6.295 6.522 1.00 71.38 88 PRO A O 1
ATOM 715 N N . SER A 1 89 ? 10.861 6.760 7.513 1.00 74.75 89 SER A N 1
ATOM 716 C CA . SER A 1 89 ? 11.284 7.751 6.514 1.00 74.75 89 SER A CA 1
ATOM 717 C C . SER A 1 89 ? 11.247 7.245 5.066 1.00 74.75 89 SER A C 1
ATOM 719 O O . SER A 1 89 ? 11.123 8.058 4.158 1.00 74.75 89 SER A O 1
ATOM 721 N N . HIS A 1 90 ? 11.320 5.933 4.825 1.00 70.38 90 HIS A N 1
ATOM 722 C CA . HIS A 1 90 ? 11.293 5.363 3.476 1.00 70.38 90 HIS A CA 1
ATOM 723 C C . HIS A 1 90 ? 9.897 5.270 2.849 1.00 70.38 90 HIS A C 1
ATOM 725 O O . HIS A 1 90 ? 9.810 5.003 1.651 1.00 70.38 90 HIS A O 1
ATOM 731 N N . TYR A 1 91 ? 8.827 5.454 3.627 1.00 66.38 91 TYR A N 1
ATOM 732 C CA . TYR A 1 91 ? 7.448 5.414 3.127 1.00 66.38 91 TYR A CA 1
ATOM 733 C C . TYR A 1 91 ? 6.618 6.646 3.512 1.00 66.38 91 TYR A C 1
ATOM 735 O O . TYR A 1 91 ? 5.568 6.868 2.913 1.00 66.38 91 TYR A O 1
ATOM 743 N N . THR A 1 92 ? 7.090 7.497 4.431 1.00 60.25 92 THR A N 1
ATOM 744 C CA . THR A 1 92 ? 6.458 8.800 4.715 1.00 60.25 92 THR A CA 1
ATOM 745 C C . THR A 1 92 ? 6.688 9.820 3.591 1.00 60.25 92 THR A C 1
ATOM 747 O O . THR A 1 92 ? 5.811 10.627 3.310 1.00 60.25 92 THR A O 1
ATOM 750 N N . GLN A 1 93 ? 7.826 9.749 2.888 1.00 56.09 93 GLN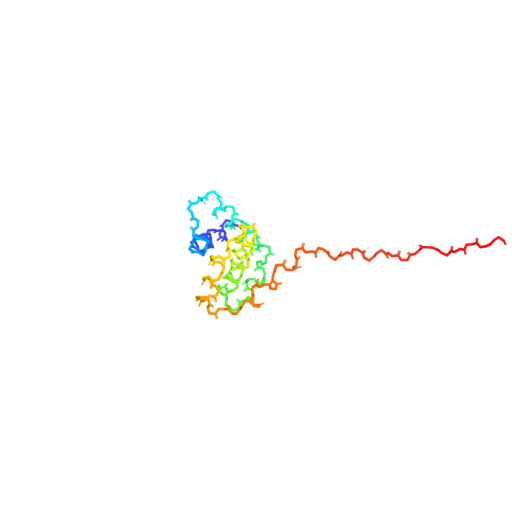 A N 1
ATOM 751 C CA . GLN A 1 93 ? 8.211 10.708 1.833 1.00 56.09 93 GLN A CA 1
ATOM 752 C C . GLN A 1 93 ? 7.294 10.703 0.598 1.00 56.09 93 GLN A C 1
ATOM 754 O O . GLN A 1 93 ? 7.304 11.648 -0.183 1.00 56.09 93 GLN A O 1
ATOM 759 N N . LEU A 1 94 ? 6.500 9.649 0.408 1.00 48.22 94 LEU A N 1
ATOM 760 C CA . LEU A 1 94 ? 5.593 9.517 -0.734 1.00 48.22 94 LEU A CA 1
ATOM 761 C C . LEU A 1 94 ? 4.234 10.201 -0.502 1.00 48.22 94 LEU A C 1
ATOM 763 O O . LEU A 1 94 ? 3.546 10.513 -1.470 1.00 48.22 94 LEU A O 1
ATOM 767 N N . ALA A 1 95 ? 3.857 10.477 0.752 1.00 45.50 95 ALA A N 1
ATOM 768 C CA . ALA A 1 95 ? 2.583 11.120 1.084 1.00 45.50 95 ALA A CA 1
ATOM 769 C C . ALA A 1 95 ? 2.594 12.646 0.845 1.00 45.50 95 ALA A C 1
ATOM 771 O O . ALA A 1 95 ? 1.552 13.219 0.527 1.00 45.50 95 ALA A O 1
ATOM 772 N N . ASP A 1 96 ? 3.761 13.295 0.929 1.00 43.47 96 ASP A N 1
ATOM 773 C CA . ASP A 1 96 ? 3.895 14.756 0.788 1.00 43.47 96 ASP A CA 1
ATOM 774 C C . ASP A 1 96 ? 3.781 15.262 -0.664 1.00 43.47 96 ASP A C 1
ATOM 776 O O . ASP A 1 96 ? 3.550 16.449 -0.892 1.00 43.47 96 ASP A O 1
ATOM 780 N N . ASN A 1 97 ? 3.851 14.375 -1.663 1.00 40.81 97 ASN A N 1
ATOM 781 C CA . ASN A 1 97 ? 3.716 14.744 -3.079 1.00 40.81 97 ASN A CA 1
ATOM 782 C C . ASN A 1 97 ? 2.259 14.928 -3.553 1.00 40.81 97 ASN A C 1
ATOM 784 O O . ASN A 1 97 ? 2.038 15.239 -4.722 1.00 40.81 97 ASN A O 1
ATOM 788 N N . LYS A 1 98 ? 1.250 14.774 -2.678 1.00 43.78 98 LYS A N 1
ATOM 789 C CA . LYS A 1 98 ? -0.159 15.085 -3.006 1.00 43.78 98 LYS A CA 1
ATOM 790 C C . LYS A 1 98 ? -0.515 16.581 -2.865 1.00 43.78 98 LYS A C 1
ATOM 792 O O . LYS A 1 98 ? -1.660 16.943 -3.129 1.00 43.78 98 LYS A O 1
ATOM 797 N N . ASN A 1 99 ? 0.433 17.464 -2.525 1.00 35.12 99 ASN A N 1
ATOM 798 C CA . ASN A 1 99 ? 0.224 18.916 -2.589 1.00 35.12 99 ASN A CA 1
ATOM 799 C C . ASN A 1 99 ? 0.763 19.488 -3.915 1.00 35.12 99 ASN A C 1
ATOM 801 O O . ASN A 1 99 ? 1.976 19.453 -4.130 1.00 35.12 99 ASN A O 1
ATOM 805 N N . PRO A 1 100 ? -0.080 20.050 -4.806 1.00 36.81 100 PRO A N 1
ATOM 806 C CA . PRO A 1 100 ? 0.426 20.808 -5.944 1.00 36.81 100 PRO A CA 1
ATOM 807 C C . PRO A 1 100 ? 1.212 22.030 -5.438 1.00 36.81 100 PRO A C 1
ATOM 809 O O . PRO A 1 100 ? 0.812 22.633 -4.433 1.00 36.81 100 PRO A O 1
ATOM 812 N N . PRO A 1 101 ? 2.308 22.434 -6.110 1.00 39.38 101 PRO A N 1
ATOM 813 C CA . PRO A 1 101 ? 2.991 23.670 -5.769 1.00 39.38 101 PRO A CA 1
ATOM 814 C C . PRO A 1 101 ? 1.978 24.807 -5.890 1.00 39.38 101 PRO A C 1
ATOM 816 O O . PRO A 1 101 ? 1.358 24.990 -6.939 1.00 39.38 101 PRO A O 1
ATOM 819 N N . HI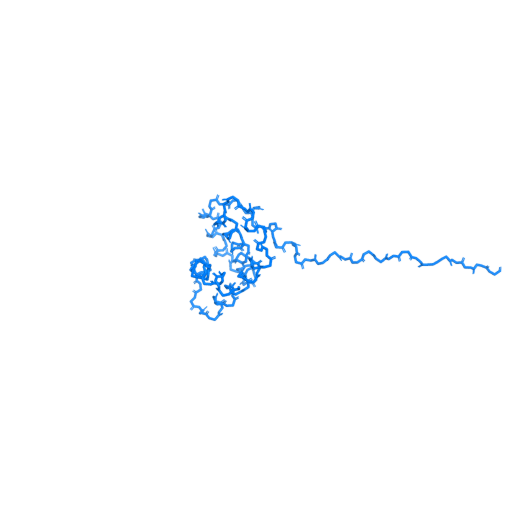S A 1 102 ? 1.783 25.546 -4.796 1.00 43.88 102 HIS A N 1
ATOM 820 C CA . HIS A 1 102 ? 1.093 26.827 -4.835 1.00 43.88 102 HIS A CA 1
ATOM 821 C C . HIS A 1 102 ? 1.672 27.633 -5.996 1.00 43.88 102 HIS A C 1
ATOM 823 O O . HIS A 1 102 ? 2.872 27.915 -6.031 1.00 43.88 102 HIS A O 1
ATOM 829 N N . GLY A 1 103 ? 0.807 27.936 -6.966 1.00 38.22 103 GLY A N 1
ATOM 830 C CA . GLY A 1 103 ? 1.146 28.740 -8.122 1.00 38.22 103 GLY A CA 1
ATOM 831 C C . GLY A 1 103 ? 1.817 30.022 -7.659 1.00 38.22 103 GLY A C 1
ATOM 832 O O . GLY A 1 103 ? 1.223 30.846 -6.967 1.00 38.22 103 GLY A O 1
ATOM 833 N N . THR A 1 104 ? 3.079 30.167 -8.036 1.00 45.97 104 THR A N 1
ATOM 834 C CA . THR A 1 104 ? 3.795 31.430 -7.993 1.00 45.97 104 THR A CA 1
ATOM 835 C C . THR A 1 104 ? 3.104 32.335 -9.008 1.00 45.97 104 THR A C 1
ATOM 837 O O . THR A 1 104 ? 3.318 32.203 -10.214 1.00 45.97 104 THR A O 1
ATOM 840 N N . ASN A 1 105 ? 2.195 33.193 -8.541 1.00 42.59 105 ASN A N 1
ATOM 841 C CA . ASN A 1 105 ? 1.595 34.194 -9.409 1.00 42.59 105 ASN A CA 1
ATOM 842 C C . ASN A 1 105 ? 2.669 35.195 -9.836 1.00 42.59 105 ASN A C 1
ATOM 844 O O . ASN A 1 105 ? 3.453 35.704 -9.035 1.00 42.59 105 ASN A O 1
ATOM 848 N N . ARG A 1 106 ? 2.706 35.381 -11.151 1.00 41.69 106 ARG A N 1
ATOM 849 C CA . ARG A 1 106 ? 3.644 36.191 -11.911 1.00 41.69 106 ARG A CA 1
ATOM 850 C C . ARG A 1 106 ? 3.453 37.682 -11.647 1.00 41.69 106 ARG A C 1
ATOM 852 O O . ARG A 1 106 ? 2.345 38.155 -11.423 1.00 41.69 106 ARG A O 1
ATOM 859 N N . GLN A 1 107 ? 4.580 38.373 -11.779 1.00 41.78 107 GLN A N 1
ATOM 860 C CA . GLN A 1 107 ? 4.752 39.769 -12.177 1.00 41.78 107 GLN A CA 1
ATOM 861 C C . GLN A 1 107 ? 3.707 40.316 -13.167 1.00 41.78 107 GLN A C 1
ATOM 863 O O . GLN A 1 107 ? 3.334 39.641 -14.126 1.00 41.78 107 GLN A O 1
ATOM 868 N N . GLY A 1 108 ? 3.399 41.600 -12.965 1.00 41.44 108 GLY A N 1
ATOM 869 C CA . GLY A 1 108 ? 2.638 42.527 -13.811 1.00 41.44 108 GLY A CA 1
ATOM 870 C C . GLY A 1 108 ? 1.804 43.421 -12.882 1.00 41.44 108 GLY A C 1
ATOM 871 O O . GLY A 1 108 ? 1.111 42.888 -12.032 1.00 41.44 108 GLY A O 1
ATOM 872 N N . GLU A 1 109 ? 1.842 44.750 -12.883 1.00 43.91 109 GLU A N 1
ATOM 873 C CA . GLU A 1 109 ? 2.187 45.723 -13.915 1.00 43.91 109 GLU A CA 1
ATOM 874 C C . GLU A 1 109 ? 2.606 47.040 -13.233 1.00 43.91 109 GLU A C 1
ATOM 876 O O . GLU A 1 109 ? 2.188 47.332 -12.112 1.00 43.91 109 GLU A O 1
ATOM 881 N N . GLY A 1 110 ? 3.481 47.797 -13.898 1.00 38.75 110 GLY A N 1
ATOM 882 C CA . GLY A 1 110 ? 3.977 49.084 -13.427 1.00 38.75 110 GLY A CA 1
ATOM 883 C C . GLY A 1 110 ? 2.923 50.186 -13.499 1.00 38.75 110 GLY A C 1
ATOM 884 O O . GLY A 1 110 ? 2.085 50.221 -14.399 1.00 38.75 110 GLY A O 1
ATOM 885 N N . GLU A 1 111 ? 3.019 51.090 -12.532 1.00 47.69 111 GLU A N 1
ATOM 886 C CA . GLU A 1 111 ? 2.308 52.360 -12.467 1.00 47.69 111 GLU A CA 1
ATOM 887 C C . GLU A 1 111 ? 2.664 53.237 -13.677 1.00 47.69 111 GLU A C 1
ATOM 889 O O . GLU A 1 111 ? 3.835 53.421 -14.014 1.00 47.69 111 GLU A O 1
ATOM 894 N N . ILE A 1 112 ? 1.639 53.788 -14.328 1.00 51.34 112 ILE A N 1
ATOM 895 C CA . ILE A 1 112 ? 1.772 54.920 -15.244 1.00 51.34 112 ILE A CA 1
ATOM 896 C C . ILE A 1 112 ? 1.314 56.145 -14.448 1.00 51.34 112 ILE A C 1
ATOM 898 O O . ILE A 1 112 ? 0.123 56.280 -14.163 1.00 51.34 112 ILE A O 1
ATOM 902 N N . GLU A 1 113 ? 2.256 57.002 -14.052 1.00 46.94 113 GLU A N 1
ATOM 903 C CA . GLU A 1 113 ? 1.954 58.355 -13.570 1.00 46.94 113 GLU A CA 1
ATOM 904 C C . GLU A 1 113 ? 1.690 59.293 -14.762 1.00 46.94 113 GLU A C 1
ATOM 906 O O . GLU A 1 113 ? 2.282 59.139 -15.834 1.00 46.94 113 GLU A O 1
ATOM 911 N N . TYR A 1 114 ? 0.747 60.216 -14.552 1.00 56.88 114 TYR A N 1
ATOM 912 C CA . TYR A 1 114 ? 0.228 61.206 -15.505 1.00 56.88 114 TYR A CA 1
ATOM 913 C C . TYR A 1 114 ? 1.193 62.366 -15.769 1.00 56.88 114 TYR A C 1
ATOM 915 O O . TYR A 1 114 ? 1.853 62.815 -14.806 1.00 56.88 114 TYR A O 1
#

Secondary structure (DSSP, 8-state):
-HHHHHHHHHHHHHHHHHHH----HHHHHHHHHHHHHHHHHTHHHHHH-TTHHHHHHHHHHHHHHHHHHHTT-HHHHHHHHHH--S-THHHHTTTGGGSPPP------------

Foldseek 3Di:
DVVLCVVCLVVLLVLLCVLLVDPDPVVSVVLSVVLSVVCVVCVVVLVPDPCNVVVSVLSSVLSSLVVCVVVVVVVSVVVCCVPDPDHPVSNVVVVVVPDDPDDPDDDDDDDDDD

Radius of gyration: 19.3 Å; chains: 1; bounding box: 32×72×36 Å

Sequence (114 aa):
MNHFIDSYYSSVFNSVTRLTGLADEKELKALTEEILGELSQRIDELTAESHKGVFVYKVVLTHVFSFLAGRSDKQRIEFLQKILLIHPSHYTQLADNKNPPHGTNRQGEGEIEY